Protein AF-A0A9E2LR96-F1 (afdb_monomer)

Solvent-accessible surface area (backbone atoms only — not comparable to full-atom values): 6001 Å² total; per-residue (Å²): 120,61,74,66,55,52,58,52,49,54,48,60,38,42,43,57,34,42,75,71,52,59,30,42,76,40,77,92,37,68,87,39,92,53,40,48,30,37,30,25,75,93,46,71,47,37,32,36,44,36,32,42,76,96,44,61,78,68,29,31,32,37,38,52,46,46,84,73,55,58,79,79,78,53,73,86,64,86,42,66,51,70,78,34,44,63,70,59,51,49,52,52,50,30,68,75,62,68,60,68,81,66,61,130

Sequence (104 aa):
MNKYRSIDLLLQYLARSIARGDIAVADRWLDDEQAIGFYKPAAPELSAYVSIHGQPPGQYDVDLEYPALDDNDVGNIPTKSENIGIEHLIDLLVMHFDLHDIAG

Structure (mmCIF, N/CA/C/O backbone):
data_AF-A0A9E2LR96-F1
#
_entry.id   AF-A0A9E2LR96-F1
#
loop_
_atom_site.group_PDB
_atom_site.id
_atom_site.type_symbol
_atom_site.label_atom_id
_atom_site.label_alt_id
_atom_site.label_comp_id
_atom_site.label_asym_id
_atom_site.label_entity_id
_atom_site.label_seq_id
_atom_site.pdbx_PDB_ins_code
_atom_site.Cartn_x
_atom_site.Cartn_y
_atom_site.Cartn_z
_atom_site.occupancy
_atom_site.B_iso_or_equiv
_atom_site.auth_seq_id
_atom_site.auth_comp_id
_atom_site.auth_asym_id
_atom_site.auth_atom_id
_atom_site.pdbx_PDB_model_num
ATOM 1 N N . MET A 1 1 ? -14.548 -1.285 14.584 1.00 49.72 1 MET A N 1
ATOM 2 C CA . MET A 1 1 ? -14.385 -2.003 13.299 1.00 49.72 1 MET A CA 1
ATOM 3 C C . MET A 1 1 ? -13.618 -3.286 13.598 1.00 49.72 1 MET A C 1
ATOM 5 O O . MET A 1 1 ? -12.732 -3.221 14.436 1.00 49.72 1 MET A O 1
ATOM 9 N N . ASN A 1 2 ? -13.988 -4.441 13.039 1.00 56.44 2 ASN A N 1
ATOM 10 C CA . ASN A 1 2 ? -13.257 -5.693 13.294 1.00 56.44 2 ASN A CA 1
ATOM 11 C C . ASN A 1 2 ? -11.956 -5.692 12.469 1.00 56.44 2 ASN A C 1
ATOM 13 O O . ASN A 1 2 ? -12.026 -5.295 11.311 1.00 56.44 2 ASN A O 1
ATOM 17 N N . L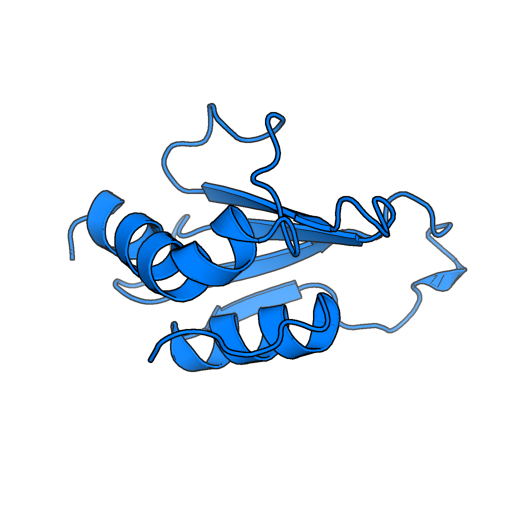YS A 1 3 ? -10.814 -6.104 13.035 1.00 54.91 3 LYS A N 1
ATOM 18 C CA . LYS A 1 3 ? -9.467 -6.026 12.423 1.00 54.91 3 LYS A CA 1
ATOM 19 C C . LYS A 1 3 ? -9.402 -6.559 10.981 1.00 54.91 3 LYS A C 1
ATOM 21 O O . LYS A 1 3 ? -8.893 -5.881 10.096 1.00 54.91 3 LYS A O 1
ATOM 26 N N . TYR A 1 4 ? -10.063 -7.691 10.732 1.00 69.31 4 TYR A N 1
ATOM 27 C CA . TYR A 1 4 ? -10.188 -8.304 9.407 1.00 69.31 4 TYR A CA 1
ATOM 28 C C . TYR A 1 4 ? -10.860 -7.376 8.392 1.00 69.31 4 TYR A C 1
ATOM 30 O O . TYR A 1 4 ? -10.413 -7.285 7.263 1.00 69.31 4 TYR A O 1
ATOM 38 N N . ARG A 1 5 ? -11.847 -6.570 8.810 1.00 80.44 5 ARG A N 1
ATOM 39 C CA . ARG A 1 5 ? -12.551 -5.661 7.894 1.00 80.44 5 ARG A CA 1
ATOM 40 C C . ARG A 1 5 ? -11.665 -4.561 7.320 1.00 80.44 5 ARG A C 1
ATOM 42 O O . ARG A 1 5 ? -11.975 -4.105 6.231 1.00 80.44 5 ARG A O 1
ATOM 49 N N . SER A 1 6 ? -10.639 -4.098 8.037 1.00 86.44 6 SER A N 1
ATOM 50 C CA . SER A 1 6 ? -9.762 -3.034 7.527 1.00 86.44 6 SER A CA 1
ATOM 51 C C . SER A 1 6 ? -8.858 -3.568 6.413 1.00 86.44 6 SER A C 1
ATOM 53 O O . SER A 1 6 ? -8.854 -3.032 5.309 1.00 86.44 6 SER A O 1
ATOM 55 N N . ILE A 1 7 ? -8.164 -4.681 6.666 1.00 89.06 7 ILE A N 1
ATOM 56 C CA . ILE A 1 7 ? -7.316 -5.328 5.656 1.00 89.06 7 ILE A CA 1
ATOM 57 C C . ILE A 1 7 ? -8.162 -5.880 4.498 1.00 89.06 7 ILE A C 1
ATOM 59 O O . ILE A 1 7 ? -7.806 -5.680 3.340 1.00 89.06 7 ILE A O 1
ATOM 63 N N . ASP A 1 8 ? -9.328 -6.473 4.776 1.00 89.06 8 ASP A N 1
ATOM 64 C CA . ASP A 1 8 ? -10.265 -6.919 3.735 1.00 89.06 8 ASP A CA 1
ATOM 65 C C . ASP A 1 8 ? -10.736 -5.755 2.859 1.00 89.06 8 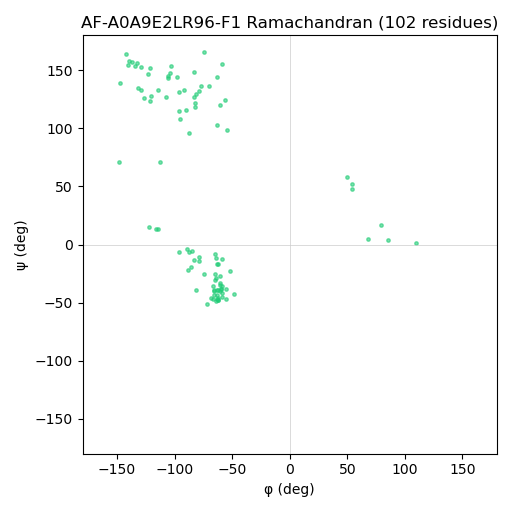ASP A C 1
ATOM 67 O O . ASP A 1 8 ? -10.925 -5.920 1.654 1.00 89.06 8 ASP A O 1
ATOM 71 N N . LEU A 1 9 ? -10.976 -4.578 3.444 1.00 90.25 9 LEU A N 1
ATOM 72 C CA . LEU A 1 9 ? -11.384 -3.399 2.687 1.00 90.25 9 LEU A CA 1
ATOM 73 C C . LEU A 1 9 ? -10.245 -2.931 1.780 1.00 90.25 9 LEU A C 1
ATOM 75 O O . LEU A 1 9 ? -10.471 -2.728 0.593 1.00 90.25 9 LEU A O 1
ATOM 79 N N . LEU A 1 10 ? -9.021 -2.842 2.302 1.00 91.25 10 LEU A N 1
ATOM 80 C CA . LEU A 1 10 ? -7.835 -2.531 1.502 1.00 91.25 10 LEU A CA 1
ATOM 81 C C . LEU A 1 10 ? -7.666 -3.509 0.328 1.00 91.25 10 LEU A C 1
ATOM 83 O O . LEU A 1 10 ? -7.489 -3.088 -0.815 1.00 91.25 10 LEU A O 1
ATOM 87 N N . LEU A 1 11 ? -7.792 -4.812 0.587 1.00 91.50 11 LEU A N 1
ATOM 88 C CA . LEU A 1 11 ? -7.731 -5.843 -0.447 1.00 91.50 11 LEU A CA 1
ATOM 89 C C . LEU A 1 11 ? -8.827 -5.682 -1.505 1.00 91.50 11 LEU A C 1
ATOM 91 O O . LEU A 1 11 ? -8.568 -5.933 -2.678 1.00 91.50 11 LEU A O 1
ATOM 95 N N . GLN A 1 12 ? -10.028 -5.233 -1.131 1.00 92.44 12 GLN A N 1
ATOM 96 C CA . GLN A 1 12 ? -11.105 -4.958 -2.087 1.00 92.44 12 GLN A CA 1
ATOM 97 C C . GLN A 1 12 ? -10.763 -3.798 -3.030 1.00 92.44 12 GLN A C 1
ATOM 99 O O . GLN A 1 12 ? -10.962 -3.939 -4.237 1.00 92.44 12 GLN A O 1
ATOM 104 N N . TYR A 1 13 ? -10.198 -2.698 -2.517 1.00 91.62 13 TYR A N 1
ATOM 105 C CA . TYR A 1 13 ? -9.733 -1.580 -3.353 1.00 91.62 13 TYR A CA 1
ATOM 106 C C . TYR A 1 13 ? -8.638 -2.023 -4.337 1.00 91.62 13 TYR A C 1
ATOM 108 O O . TYR A 1 13 ? -8.642 -1.643 -5.510 1.00 91.62 13 TYR A O 1
ATOM 116 N N . LEU A 1 14 ? -7.723 -2.880 -3.877 1.00 91.81 14 LEU A N 1
ATOM 117 C CA . LEU A 1 14 ? -6.567 -3.344 -4.648 1.00 91.81 14 LEU A CA 1
ATOM 118 C C . LEU A 1 14 ? -6.838 -4.585 -5.509 1.00 91.81 14 LEU A C 1
ATOM 120 O O . LEU A 1 14 ? -5.985 -4.969 -6.310 1.00 91.81 14 LEU A O 1
ATOM 124 N N . ALA A 1 15 ? -8.016 -5.204 -5.398 1.00 92.06 15 ALA A N 1
ATOM 125 C CA . ALA A 1 15 ? -8.321 -6.494 -6.017 1.00 92.06 15 ALA A CA 1
ATOM 126 C C . ALA A 1 15 ? -8.084 -6.506 -7.534 1.00 92.06 15 ALA A C 1
ATOM 128 O O . ALA A 1 15 ? -7.588 -7.492 -8.076 1.00 92.06 15 ALA A O 1
ATOM 129 N N . ARG A 1 16 ? -8.411 -5.407 -8.229 1.00 90.38 16 ARG A N 1
ATOM 130 C CA . ARG A 1 16 ? -8.179 -5.293 -9.678 1.00 90.38 16 ARG A CA 1
ATOM 131 C C . ARG A 1 16 ? -6.693 -5.234 -10.017 1.00 90.38 16 ARG A C 1
ATOM 133 O O . ARG A 1 16 ? -6.262 -5.958 -10.908 1.00 90.38 16 ARG A O 1
ATOM 140 N N . SER A 1 17 ? -5.925 -4.419 -9.299 1.00 91.12 17 SER A N 1
ATOM 141 C CA . SER A 1 17 ? -4.477 -4.296 -9.490 1.00 91.12 17 SER A CA 1
ATOM 142 C C . SER A 1 17 ? -3.758 -5.614 -9.201 1.00 91.12 17 SER A C 1
ATOM 144 O O . SER A 1 17 ? -2.880 -6.016 -9.960 1.00 91.12 17 SER A O 1
ATOM 146 N N . ILE A 1 18 ? -4.200 -6.342 -8.169 1.00 91.75 18 ILE A N 1
ATOM 147 C CA . ILE A 1 18 ? -3.707 -7.690 -7.860 1.00 91.75 18 ILE A CA 1
ATOM 148 C C . ILE A 1 18 ? -4.049 -8.666 -8.994 1.00 91.75 18 ILE A C 1
ATOM 150 O O . ILE A 1 18 ? -3.177 -9.377 -9.485 1.00 91.75 18 ILE A O 1
ATOM 154 N N . ALA A 1 19 ? -5.301 -8.683 -9.463 1.00 90.75 19 ALA A N 1
ATOM 155 C CA . ALA A 1 19 ? -5.740 -9.598 -10.519 1.00 90.75 19 ALA A CA 1
ATOM 156 C C . ALA A 1 19 ? -5.033 -9.367 -11.868 1.00 90.75 19 ALA A C 1
ATOM 158 O O . ALA A 1 19 ? -4.880 -10.308 -12.646 1.00 90.75 19 ALA A O 1
ATOM 159 N N . ARG A 1 20 ? -4.603 -8.132 -12.153 1.00 90.06 20 ARG A N 1
ATOM 160 C CA . ARG A 1 20 ? -3.821 -7.788 -13.352 1.00 90.06 20 ARG A CA 1
ATOM 161 C C . ARG A 1 20 ? -2.322 -8.058 -13.201 1.00 90.06 20 ARG A C 1
ATOM 163 O O . ARG A 1 20 ? -1.619 -8.070 -14.206 1.00 90.06 20 ARG A O 1
ATOM 170 N N . GLY A 1 21 ? -1.847 -8.304 -11.980 1.00 89.62 21 GLY A N 1
ATOM 171 C CA . GLY A 1 21 ? -0.428 -8.495 -11.687 1.00 89.62 21 GLY A CA 1
ATOM 172 C C . GLY A 1 21 ? 0.36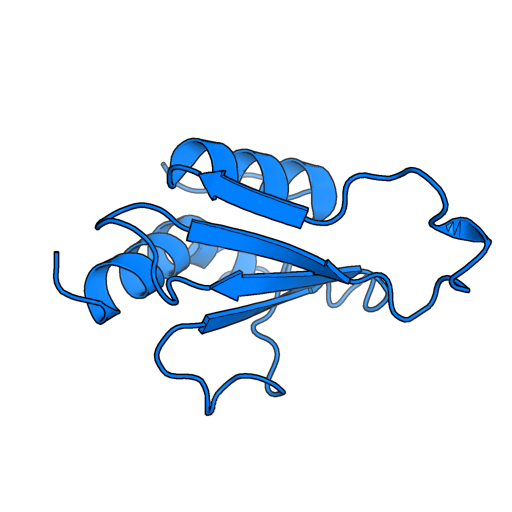9 -7.193 -11.585 1.00 89.62 21 GLY A C 1
ATOM 173 O O . GLY A 1 21 ? 1.596 -7.241 -11.639 1.00 89.62 21 GLY A O 1
ATOM 174 N N . ASP A 1 22 ? -0.302 -6.047 -11.420 1.00 91.12 22 ASP A N 1
ATOM 175 C CA . ASP A 1 22 ? 0.360 -4.752 -11.201 1.00 91.12 22 ASP A CA 1
ATOM 176 C C . ASP A 1 22 ? 1.080 -4.746 -9.839 1.00 91.12 22 ASP A C 1
ATOM 178 O O . ASP A 1 22 ? 2.176 -4.204 -9.696 1.00 91.12 22 ASP A O 1
ATOM 182 N N . ILE A 1 23 ? 0.469 -5.412 -8.853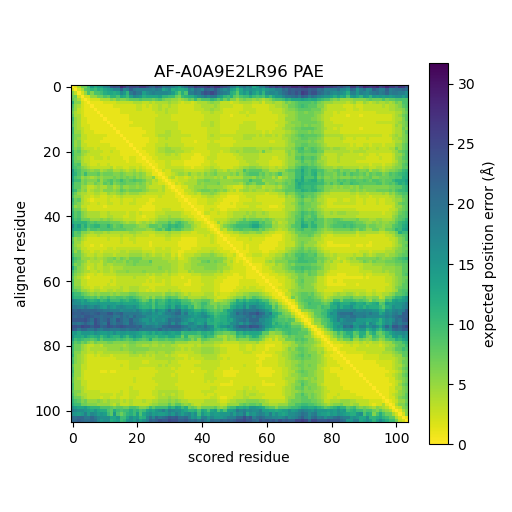 1.00 92.19 23 ILE A N 1
ATOM 183 C CA . ILE A 1 23 ? 1.007 -5.682 -7.515 1.00 92.19 23 ILE A CA 1
ATOM 184 C C . ILE A 1 23 ? 0.709 -7.119 -7.102 1.00 92.19 23 ILE A C 1
ATOM 186 O O . ILE A 1 23 ? -0.245 -7.734 -7.575 1.00 92.19 23 ILE A O 1
ATOM 190 N N . ALA A 1 24 ? 1.502 -7.639 -6.175 1.00 92.00 24 ALA A N 1
ATOM 191 C CA . ALA A 1 24 ? 1.288 -8.935 -5.550 1.00 92.00 24 ALA A CA 1
ATOM 192 C C . ALA A 1 24 ? 1.421 -8.830 -4.028 1.00 92.00 24 ALA A C 1
ATOM 194 O O . ALA A 1 24 ? 2.066 -7.916 -3.512 1.00 92.00 24 ALA A O 1
ATOM 195 N N . VAL A 1 25 ? 0.794 -9.768 -3.316 1.00 91.00 25 VAL A N 1
ATOM 196 C CA . VAL A 1 25 ? 0.916 -9.876 -1.859 1.00 91.00 25 VAL A CA 1
ATOM 197 C C . VAL A 1 25 ? 2.244 -10.549 -1.527 1.00 91.00 25 VAL A C 1
ATOM 199 O O . VAL A 1 25 ? 2.584 -11.566 -2.126 1.00 91.00 25 VAL A O 1
ATOM 202 N N . ALA A 1 26 ? 3.006 -9.979 -0.597 1.00 88.50 26 ALA A N 1
ATOM 203 C CA . ALA A 1 26 ? 4.296 -10.529 -0.200 1.00 88.50 26 ALA A CA 1
ATOM 204 C C . ALA A 1 26 ? 4.131 -11.647 0.843 1.00 88.50 26 ALA A C 1
ATOM 206 O O . ALA A 1 26 ? 3.569 -11.423 1.915 1.00 88.50 26 ALA A O 1
ATOM 207 N N . ASP A 1 27 ? 4.712 -12.820 0.572 1.00 84.38 27 ASP A N 1
ATOM 208 C CA . ASP A 1 27 ? 4.603 -13.992 1.455 1.00 84.38 27 ASP A CA 1
ATOM 209 C C . ASP A 1 27 ? 5.261 -13.788 2.832 1.00 84.38 27 ASP A C 1
ATOM 211 O O . ASP A 1 27 ? 4.873 -14.409 3.821 1.00 84.38 27 ASP A O 1
ATOM 215 N N . ARG A 1 28 ? 6.250 -12.887 2.917 1.00 80.81 28 ARG A N 1
ATOM 216 C CA . ARG A 1 28 ? 7.094 -12.675 4.107 1.00 80.81 28 ARG A CA 1
ATOM 217 C C . ARG A 1 28 ? 6.351 -12.181 5.355 1.00 80.81 28 ARG A C 1
ATOM 219 O O . ARG A 1 28 ? 6.907 -12.266 6.444 1.00 80.81 28 ARG A O 1
ATOM 226 N N . TRP A 1 29 ? 5.130 -11.669 5.200 1.00 82.12 29 TRP A N 1
ATOM 227 C CA . TRP A 1 29 ? 4.313 -11.150 6.303 1.00 82.12 29 TRP A CA 1
ATOM 228 C C . TRP A 1 29 ? 2.950 -11.841 6.430 1.00 82.12 29 TRP A C 1
ATOM 230 O O . TRP A 1 29 ? 2.081 -11.336 7.130 1.00 82.12 29 TRP A O 1
ATOM 240 N N . LEU A 1 30 ? 2.747 -12.996 5.784 1.00 76.56 30 LEU A N 1
ATOM 241 C CA . LEU A 1 30 ? 1.471 -13.725 5.845 1.00 76.56 30 LEU A CA 1
ATOM 242 C C . LEU A 1 30 ? 1.078 -14.167 7.263 1.00 76.56 30 LEU A C 1
ATOM 244 O O . LEU A 1 30 ? -0.110 -14.298 7.548 1.00 76.56 30 LEU A O 1
ATOM 248 N N . ASP A 1 31 ? 2.059 -14.381 8.143 1.00 81.38 31 ASP A N 1
ATOM 249 C CA . ASP A 1 31 ? 1.826 -14.773 9.538 1.00 81.38 31 ASP A CA 1
ATOM 250 C C . ASP A 1 31 ? 1.424 -13.588 10.439 1.00 81.38 31 ASP A C 1
ATOM 252 O O . ASP A 1 31 ? 1.001 -13.788 11.581 1.00 81.38 31 ASP A O 1
ATOM 256 N N . ASP A 1 32 ? 1.541 -12.347 9.954 1.00 84.69 32 ASP A N 1
ATOM 257 C CA . ASP A 1 32 ? 1.102 -11.162 10.685 1.00 84.69 32 ASP A CA 1
ATOM 258 C C . ASP A 1 32 ? -0.380 -10.881 10.406 1.00 84.69 32 ASP A C 1
ATOM 260 O O . ASP A 1 32 ? -0.747 -10.217 9.442 1.00 84.69 32 ASP A O 1
ATOM 264 N N . GLU A 1 33 ? -1.259 -11.354 11.293 1.00 83.50 33 GLU A N 1
ATOM 265 C CA . GLU A 1 33 ? -2.714 -11.176 11.157 1.00 83.50 33 GLU A CA 1
ATOM 266 C C . GLU A 1 33 ? -3.189 -9.709 11.100 1.00 83.50 33 GLU A C 1
ATOM 268 O O . GLU A 1 33 ? -4.369 -9.452 10.843 1.00 83.50 33 GLU A O 1
ATOM 273 N N . GLN A 1 34 ? -2.326 -8.747 11.432 1.00 88.31 34 GLN A N 1
ATOM 274 C CA . GLN A 1 34 ? -2.638 -7.317 11.459 1.00 88.31 34 GLN A CA 1
ATOM 275 C C . GLN A 1 34 ? -1.820 -6.525 10.443 1.00 88.31 34 GLN A C 1
ATOM 277 O O . GLN A 1 34 ? -1.815 -5.291 10.491 1.00 88.31 34 GLN A O 1
ATOM 282 N N . ALA A 1 35 ? -1.167 -7.210 9.512 1.00 91.25 35 ALA A N 1
ATOM 283 C CA . ALA A 1 35 ? -0.447 -6.561 8.447 1.00 91.25 35 ALA A CA 1
ATOM 284 C C . ALA A 1 35 ? -0.577 -7.302 7.125 1.00 91.25 35 ALA A C 1
ATOM 286 O O . ALA A 1 35 ? -1.004 -8.451 7.041 1.00 91.25 35 ALA A O 1
ATOM 287 N N . ILE A 1 36 ? -0.225 -6.601 6.061 1.00 91.75 36 ILE A N 1
ATOM 288 C CA . ILE A 1 36 ? -0.136 -7.169 4.733 1.00 91.75 36 ILE A CA 1
ATOM 289 C C . ILE A 1 36 ? 0.967 -6.471 3.957 1.00 91.75 36 ILE A C 1
ATOM 291 O O . ILE A 1 36 ? 1.140 -5.254 4.023 1.00 91.75 36 ILE A O 1
ATOM 295 N N . GLY A 1 37 ? 1.717 -7.270 3.211 1.00 92.94 37 GLY A N 1
ATOM 296 C CA . GLY A 1 37 ? 2.723 -6.768 2.300 1.00 92.94 37 GLY A CA 1
ATOM 297 C C . GLY A 1 37 ? 2.251 -6.675 0.877 1.00 92.94 37 GLY A C 1
ATOM 298 O O . GLY A 1 37 ? 1.613 -7.608 0.394 1.00 92.94 37 GLY A O 1
ATOM 299 N N . PHE A 1 38 ? 2.701 -5.648 0.173 1.00 92.50 38 PHE A N 1
ATOM 300 C CA . PHE A 1 38 ? 2.596 -5.561 -1.275 1.00 92.50 38 PHE A CA 1
ATOM 301 C C . PHE A 1 38 ? 3.971 -5.365 -1.899 1.00 92.50 38 PHE A C 1
ATOM 303 O O . PHE A 1 38 ? 4.835 -4.709 -1.324 1.00 92.50 38 PHE A O 1
ATOM 310 N N . TYR A 1 39 ? 4.178 -5.921 -3.085 1.00 92.06 39 TYR A N 1
ATOM 311 C CA . TYR A 1 39 ? 5.354 -5.646 -3.906 1.00 92.06 39 TYR A CA 1
ATOM 312 C C . TYR A 1 39 ? 4.956 -5.535 -5.377 1.00 92.06 39 TYR A C 1
ATOM 314 O O . TYR A 1 39 ? 3.915 -6.061 -5.784 1.00 92.06 39 TYR A O 1
ATOM 322 N N . LYS A 1 40 ? 5.780 -4.852 -6.180 1.00 89.50 40 LYS A N 1
ATOM 323 C CA . LYS A 1 40 ? 5.593 -4.761 -7.633 1.00 89.50 40 LYS A CA 1
ATOM 324 C C . LYS A 1 40 ? 6.338 -5.913 -8.309 1.00 89.50 40 LYS A C 1
ATOM 326 O O . LYS A 1 40 ? 7.565 -5.925 -8.265 1.00 89.50 40 LYS A O 1
ATOM 331 N N . PRO A 1 41 ? 5.670 -6.864 -8.987 1.00 88.06 41 PRO A N 1
ATOM 332 C CA . PRO A 1 41 ? 6.373 -7.969 -9.645 1.00 88.06 41 PRO A CA 1
ATOM 333 C C . PRO A 1 41 ? 7.366 -7.510 -10.721 1.00 88.06 41 PRO A C 1
ATOM 335 O O . PRO A 1 41 ? 8.408 -8.130 -10.905 1.00 88.06 41 PRO A O 1
ATOM 338 N N . ALA A 1 42 ? 7.052 -6.411 -11.414 1.00 85.50 42 ALA A N 1
ATOM 339 C CA . ALA A 1 42 ? 7.913 -5.821 -12.438 1.00 85.50 42 ALA A CA 1
ATOM 340 C C . ALA A 1 42 ? 9.084 -4.989 -11.873 1.00 85.50 42 ALA A C 1
ATOM 342 O O . ALA A 1 42 ? 9.992 -4.660 -12.630 1.00 85.50 42 ALA A O 1
ATOM 343 N N . ALA A 1 43 ? 9.043 -4.641 -10.583 1.00 80.50 43 ALA A N 1
ATOM 344 C CA . ALA A 1 43 ? 10.028 -3.810 -9.886 1.00 80.50 43 ALA A CA 1
ATOM 345 C C . ALA A 1 43 ? 10.121 -4.256 -8.407 1.00 80.50 43 ALA A C 1
ATOM 347 O O . ALA A 1 43 ? 9.601 -3.576 -7.515 1.00 80.50 43 ALA A O 1
ATOM 348 N N . PRO A 1 44 ? 10.694 -5.445 -8.133 1.00 73.06 44 PRO A N 1
ATOM 349 C CA . PRO A 1 44 ? 10.738 -6.039 -6.792 1.00 73.06 44 PRO A CA 1
ATOM 350 C C . PRO A 1 44 ? 11.548 -5.217 -5.777 1.00 73.06 44 PRO A C 1
ATOM 352 O O . PRO A 1 44 ? 11.483 -5.479 -4.578 1.00 73.06 44 PRO A O 1
ATOM 355 N N . GLU A 1 45 ? 12.293 -4.218 -6.243 1.00 79.31 45 GLU A N 1
ATOM 356 C CA . GLU A 1 45 ? 12.966 -3.205 -5.440 1.00 79.31 45 GLU A CA 1
ATOM 357 C C . GLU A 1 45 ? 12.025 -2.279 -4.664 1.00 79.31 45 GLU A C 1
ATOM 359 O O . GLU A 1 45 ? 12.522 -1.501 -3.861 1.00 79.31 45 GLU A O 1
ATOM 364 N N . LEU A 1 46 ? 10.708 -2.342 -4.883 1.00 85.12 46 LEU A N 1
ATOM 365 C CA . LEU A 1 46 ? 9.709 -1.606 -4.113 1.00 85.12 46 LEU A CA 1
ATOM 366 C C . LEU A 1 46 ? 8.722 -2.564 -3.447 1.00 85.12 46 LEU A C 1
ATOM 368 O O . LEU A 1 46 ? 8.052 -3.377 -4.096 1.00 85.12 46 LEU A O 1
ATOM 372 N N . SER A 1 47 ? 8.565 -2.388 -2.140 1.00 90.88 47 SER A N 1
ATOM 373 C CA . SER A 1 47 ? 7.564 -3.086 -1.346 1.00 90.88 47 SER A CA 1
ATOM 374 C C . SER A 1 47 ? 6.935 -2.169 -0.304 1.00 90.88 47 SER A C 1
ATOM 376 O O . SER A 1 47 ? 7.532 -1.182 0.106 1.00 90.88 47 SER A O 1
ATOM 378 N N . ALA A 1 48 ? 5.713 -2.483 0.106 1.00 93.19 48 ALA A N 1
ATOM 379 C CA . ALA A 1 48 ? 4.974 -1.757 1.122 1.00 93.19 48 ALA A CA 1
ATOM 380 C C . ALA A 1 48 ? 4.514 -2.728 2.200 1.00 93.19 48 ALA A C 1
ATOM 382 O O . ALA A 1 48 ? 3.845 -3.714 1.893 1.00 93.19 48 ALA A O 1
ATOM 383 N N . TYR A 1 49 ? 4.844 -2.433 3.448 1.00 93.81 49 TYR A N 1
ATOM 384 C CA . TYR A 1 49 ? 4.271 -3.073 4.620 1.00 93.81 49 TYR A CA 1
ATOM 385 C C . TYR A 1 49 ? 3.131 -2.203 5.136 1.00 93.81 49 TYR A C 1
ATOM 387 O O . 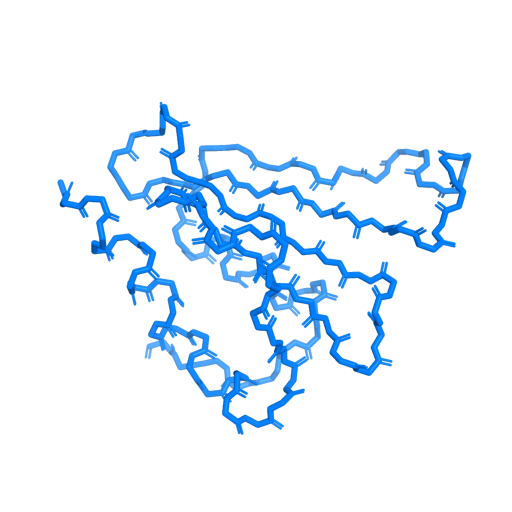TYR A 1 49 ? 3.367 -1.077 5.564 1.00 93.81 49 TYR A O 1
ATOM 395 N N . VAL A 1 50 ? 1.900 -2.704 5.091 1.00 94.06 50 VAL A N 1
ATOM 396 C CA . VAL A 1 50 ? 0.730 -2.007 5.633 1.00 94.06 50 VAL A CA 1
ATOM 397 C C . VAL A 1 50 ? 0.286 -2.701 6.908 1.00 94.06 50 VAL A C 1
ATOM 399 O O . VAL A 1 50 ? 0.020 -3.899 6.888 1.00 94.06 50 VAL A O 1
ATOM 402 N N . SER A 1 51 ? 0.154 -1.957 8.001 1.00 93.62 51 SER A N 1
ATOM 403 C CA . SER A 1 51 ? -0.194 -2.484 9.321 1.00 93.62 51 SER A CA 1
ATOM 404 C C . SER A 1 51 ? -1.356 -1.721 9.952 1.00 93.62 51 SER A C 1
ATOM 406 O O . SER A 1 51 ? -1.556 -0.534 9.705 1.00 93.62 51 SER A O 1
ATOM 408 N N . ILE A 1 52 ? -2.105 -2.402 10.816 1.00 92.25 52 ILE A N 1
ATOM 409 C CA . ILE A 1 52 ? -3.098 -1.790 11.713 1.00 92.25 52 ILE A CA 1
ATOM 410 C C . ILE A 1 52 ? -2.708 -1.934 13.194 1.00 92.25 52 ILE A C 1
ATOM 412 O O . ILE A 1 52 ? -3.538 -1.722 14.083 1.00 92.25 52 ILE A O 1
ATOM 416 N N . HIS A 1 53 ? -1.459 -2.315 13.486 1.00 89.00 53 HIS A N 1
ATOM 417 C CA . HIS A 1 53 ? -0.975 -2.529 14.852 1.00 89.00 53 HIS A CA 1
ATOM 418 C C . HIS A 1 53 ? -1.065 -1.250 15.681 1.00 89.00 53 HIS A C 1
ATOM 420 O O . HIS A 1 53 ? -0.447 -0.242 15.365 1.00 89.00 53 HIS A O 1
ATOM 426 N N . GLY A 1 54 ? -1.835 -1.292 16.771 1.00 86.88 54 GLY A N 1
ATOM 427 C CA . GLY A 1 54 ? -1.998 -0.139 17.663 1.00 86.88 54 GLY A CA 1
ATOM 428 C C . GLY A 1 54 ? -2.751 1.047 17.046 1.00 86.88 54 GLY A C 1
ATOM 429 O O . GLY A 1 54 ? -2.899 2.069 17.716 1.00 86.88 54 GLY A O 1
ATOM 430 N N . GLN A 1 55 ? -3.263 0.907 15.820 1.00 85.94 55 GLN A N 1
ATOM 431 C CA . GLN A 1 55 ? -3.935 1.984 15.107 1.00 85.94 55 GLN A CA 1
ATOM 432 C C . GLN A 1 55 ? -5.409 2.121 15.513 1.00 85.94 55 GLN A C 1
ATOM 434 O O . GLN A 1 55 ? -6.082 1.130 15.831 1.00 85.94 55 GLN A O 1
ATOM 439 N N . PRO A 1 56 ? -5.964 3.348 15.494 1.00 86.69 56 PRO A N 1
ATOM 440 C CA . PRO A 1 56 ? -7.398 3.543 15.638 1.00 86.69 56 PRO A CA 1
ATOM 441 C C . PRO A 1 56 ? -8.188 2.804 14.540 1.00 86.69 56 PRO A C 1
ATOM 443 O O . PRO A 1 56 ? -7.686 2.581 13.438 1.00 86.69 56 PRO A O 1
ATOM 446 N N . PRO A 1 57 ? -9.464 2.448 14.776 1.00 85.62 57 PRO A N 1
ATOM 447 C CA . PRO A 1 57 ? -10.274 1.781 13.762 1.00 85.62 57 PRO A CA 1
ATOM 448 C C . PRO A 1 57 ? -10.359 2.578 12.450 1.00 85.62 57 PRO A C 1
ATOM 450 O O . PRO A 1 57 ? -10.823 3.715 12.449 1.00 85.62 57 PRO A O 1
ATOM 453 N N . GLY A 1 58 ? -9.986 1.943 11.335 1.00 87.31 58 GLY A N 1
ATOM 454 C CA . GLY A 1 58 ? -10.003 2.554 9.998 1.00 87.31 58 GLY A CA 1
ATOM 455 C C . GLY A 1 58 ? -8.746 3.353 9.639 1.00 87.31 58 GLY A C 1
ATOM 456 O O . GLY A 1 58 ? -8.719 3.946 8.563 1.00 87.31 58 GLY A O 1
ATOM 457 N N . GLN A 1 59 ? -7.741 3.354 10.516 1.00 92.50 59 GLN A N 1
ATOM 458 C CA . GLN A 1 59 ? -6.421 3.927 10.274 1.00 92.50 59 GLN A CA 1
ATOM 459 C C . GLN A 1 59 ? -5.406 2.819 9.989 1.00 92.50 59 GLN A C 1
ATOM 461 O O . GLN A 1 59 ? -5.573 1.682 10.442 1.00 92.50 59 GLN A O 1
ATOM 466 N N . TYR A 1 60 ? -4.366 3.178 9.249 1.00 94.12 60 TYR A N 1
ATOM 467 C CA . TYR A 1 60 ? -3.291 2.296 8.823 1.00 94.12 60 TYR A CA 1
ATOM 468 C C . TYR A 1 60 ? -1.946 2.984 9.037 1.00 94.12 60 TYR A C 1
ATOM 470 O O . TYR A 1 60 ? -1.850 4.212 8.976 1.00 94.12 60 TYR A O 1
ATOM 478 N N . ASP A 1 61 ? -0.918 2.168 9.212 1.00 94.19 61 ASP A N 1
ATOM 479 C CA . ASP A 1 61 ? 0.469 2.551 8.997 1.00 94.19 61 ASP A CA 1
ATOM 480 C C . ASP A 1 61 ? 0.954 1.910 7.705 1.00 94.19 61 ASP A C 1
ATOM 482 O O . ASP A 1 61 ? 0.572 0.783 7.384 1.00 94.19 61 ASP A O 1
ATOM 486 N N . VAL A 1 62 ? 1.814 2.610 6.978 1.00 94.25 62 VAL A N 1
ATOM 487 C CA . VAL A 1 62 ? 2.508 2.077 5.811 1.00 94.25 62 VAL A CA 1
ATOM 488 C C . VAL A 1 62 ? 3.990 2.390 5.908 1.00 94.25 62 VAL A C 1
ATOM 490 O O . VAL A 1 62 ? 4.370 3.514 6.236 1.00 94.25 62 VAL A O 1
ATOM 493 N N . ASP A 1 63 ? 4.813 1.390 5.618 1.00 93.00 63 ASP A N 1
ATOM 494 C CA . ASP A 1 63 ? 6.255 1.526 5.452 1.00 93.00 63 ASP A CA 1
ATOM 495 C C . ASP A 1 63 ? 6.655 1.058 4.051 1.00 93.00 63 ASP A C 1
ATOM 497 O O . ASP A 1 63 ? 6.322 -0.055 3.637 1.00 93.00 63 ASP A O 1
ATOM 501 N N . LEU A 1 64 ? 7.315 1.931 3.300 1.00 90.19 64 LEU A N 1
ATOM 502 C CA . LEU A 1 64 ? 7.801 1.689 1.949 1.00 90.19 64 LEU A CA 1
ATOM 503 C C . LEU A 1 64 ? 9.257 1.241 2.015 1.00 90.19 64 LEU A C 1
ATOM 505 O O . LEU A 1 64 ? 10.170 2.027 2.255 1.00 90.19 64 LEU A O 1
ATOM 509 N N . GLU A 1 65 ? 9.482 -0.033 1.750 1.00 84.88 65 GLU A N 1
ATOM 510 C CA . GLU A 1 65 ? 10.809 -0.623 1.756 1.00 84.88 65 GLU A CA 1
ATOM 511 C C . GLU A 1 65 ? 11.378 -0.669 0.338 1.00 84.88 65 GLU A C 1
ATOM 513 O O . GLU A 1 65 ? 10.734 -1.182 -0.587 1.00 84.88 65 GLU A O 1
ATOM 518 N N . TYR A 1 66 ? 12.624 -0.203 0.205 1.00 81.25 66 TYR A N 1
ATOM 519 C CA . TYR A 1 66 ? 13.391 -0.221 -1.038 1.00 81.25 66 TYR A CA 1
ATOM 520 C C . TYR A 1 66 ? 14.594 -1.172 -0.936 1.00 81.25 66 TYR A C 1
ATOM 522 O O . TYR A 1 66 ? 15.730 -0.710 -0.859 1.00 81.25 66 TYR A O 1
ATOM 530 N N . PRO A 1 67 ? 14.395 -2.505 -0.903 1.00 67.56 67 PRO A N 1
ATOM 531 C CA . PRO A 1 67 ? 15.455 -3.467 -0.580 1.00 67.56 67 PRO A CA 1
ATOM 532 C C . PRO A 1 67 ? 16.648 -3.487 -1.548 1.00 67.56 67 PRO A C 1
ATOM 534 O O . PRO A 1 67 ? 17.67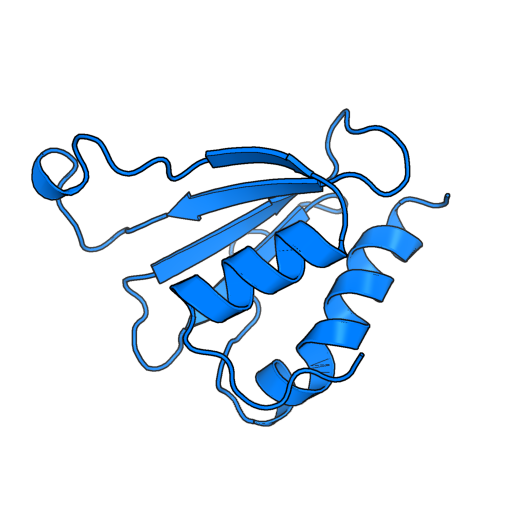7 -4.064 -1.210 1.00 67.56 67 PRO A O 1
ATOM 537 N N . ALA A 1 68 ? 16.517 -2.918 -2.752 1.00 66.38 68 ALA A N 1
ATOM 538 C CA . ALA A 1 68 ? 17.613 -2.842 -3.722 1.00 66.38 68 ALA A CA 1
ATOM 539 C C . ALA A 1 68 ? 18.377 -1.507 -3.699 1.00 66.38 68 ALA A C 1
ATOM 541 O O . ALA A 1 68 ? 19.370 -1.380 -4.413 1.00 66.38 68 ALA A O 1
ATOM 542 N N . LEU A 1 69 ? 17.913 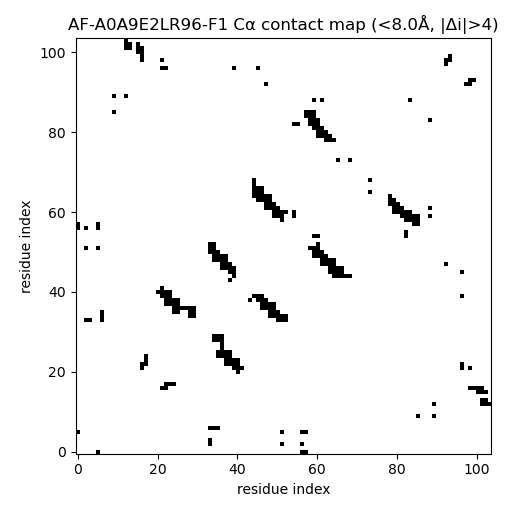-0.518 -2.931 1.00 65.25 69 LEU A N 1
ATOM 543 C CA . LEU A 1 69 ? 18.636 0.733 -2.726 1.00 65.25 69 LEU A CA 1
ATOM 544 C C . LEU A 1 69 ? 19.519 0.584 -1.487 1.00 65.25 69 LEU A C 1
ATOM 546 O O . LEU A 1 69 ? 19.058 0.114 -0.448 1.00 65.25 69 LEU A O 1
ATOM 550 N N . ASP A 1 70 ? 20.784 0.987 -1.593 1.00 62.12 70 ASP A N 1
ATOM 551 C CA . ASP A 1 70 ? 21.636 1.112 -0.414 1.00 62.12 70 ASP A CA 1
ATOM 552 C C . ASP A 1 70 ? 21.046 2.192 0.509 1.00 62.12 70 ASP A C 1
ATOM 554 O O . ASP A 1 70 ? 20.557 3.221 0.037 1.00 62.12 70 ASP A O 1
ATOM 558 N N . ASP A 1 71 ? 21.141 2.008 1.831 1.00 58.81 71 ASP A N 1
ATOM 559 C CA . ASP A 1 71 ? 20.616 2.951 2.843 1.00 58.81 71 ASP A CA 1
ATOM 560 C C . ASP A 1 71 ? 21.080 4.410 2.625 1.00 58.81 71 ASP A C 1
ATOM 562 O O . ASP A 1 71 ? 20.431 5.360 3.067 1.00 58.81 71 ASP A O 1
ATOM 566 N N . ASN A 1 72 ? 22.201 4.607 1.921 1.00 59.88 72 ASN A N 1
ATOM 567 C CA . ASN A 1 72 ? 22.735 5.923 1.573 1.00 59.88 72 ASN A CA 1
ATOM 568 C C . ASN A 1 72 ? 21.960 6.634 0.445 1.00 59.88 72 ASN A C 1
ATOM 570 O O . ASN A 1 72 ? 21.980 7.864 0.400 1.00 59.88 72 ASN A O 1
ATOM 574 N N . ASP A 1 73 ? 21.273 5.898 -0.433 1.00 60.28 73 ASP A N 1
ATOM 575 C CA . ASP A 1 73 ? 20.531 6.441 -1.582 1.00 60.28 73 ASP A CA 1
ATOM 576 C C . ASP A 1 73 ? 19.079 6.814 -1.235 1.00 60.28 73 ASP A C 1
ATOM 578 O O . ASP A 1 73 ? 18.478 7.663 -1.893 1.00 60.28 73 ASP A O 1
ATOM 582 N N . VAL A 1 74 ? 18.520 6.238 -0.164 1.00 60.53 74 VAL A N 1
ATOM 583 C CA . VAL A 1 74 ? 17.154 6.537 0.323 1.00 60.53 74 VAL A CA 1
ATOM 584 C C . VAL A 1 74 ? 17.128 7.767 1.248 1.00 60.53 74 VAL A C 1
ATOM 586 O O . VAL A 1 74 ? 16.064 8.244 1.651 1.00 60.53 74 VAL A O 1
ATOM 589 N N . GLY A 1 75 ? 18.302 8.314 1.584 1.00 52.88 75 GLY A N 1
ATOM 590 C CA . GLY A 1 75 ? 18.490 9.400 2.543 1.00 52.88 75 GLY A CA 1
ATOM 591 C C . GLY A 1 75 ? 17.652 10.643 2.225 1.00 52.88 75 GLY A C 1
ATOM 592 O O . GLY A 1 75 ? 18.072 11.486 1.435 1.00 52.88 75 GLY A O 1
ATOM 593 N N . ASN A 1 76 ? 16.506 10.760 2.913 1.00 56.97 76 ASN A N 1
ATOM 594 C CA . ASN A 1 76 ? 15.503 11.843 2.942 1.00 56.97 76 ASN A CA 1
ATOM 595 C C . ASN A 1 76 ? 14.140 11.554 2.291 1.00 56.97 76 ASN A C 1
ATOM 597 O O . ASN A 1 76 ? 13.288 12.444 2.322 1.00 56.97 76 ASN A O 1
ATOM 601 N N . ILE A 1 77 ? 13.876 10.363 1.747 1.00 62.75 77 ILE A N 1
ATOM 602 C CA . ILE A 1 77 ? 12.516 10.029 1.293 1.00 62.75 77 ILE A CA 1
ATOM 603 C C . ILE A 1 77 ? 11.702 9.571 2.512 1.00 62.75 77 ILE A C 1
ATOM 605 O O . ILE A 1 77 ? 12.109 8.615 3.172 1.00 62.75 77 ILE A O 1
ATOM 609 N N . PRO A 1 78 ? 10.568 10.218 2.851 1.00 67.06 78 PRO A N 1
ATOM 610 C CA . PRO A 1 78 ? 9.667 9.700 3.871 1.00 67.06 78 PRO A CA 1
ATOM 611 C C . PRO A 1 78 ? 9.109 8.359 3.389 1.00 67.06 78 PRO A C 1
ATOM 613 O O . PRO A 1 78 ? 8.245 8.316 2.517 1.00 67.06 78 PRO A O 1
ATOM 616 N N . THR A 1 79 ? 9.636 7.261 3.920 1.00 82.50 79 THR A N 1
ATOM 617 C CA . THR A 1 79 ? 9.170 5.910 3.586 1.00 82.50 79 THR A CA 1
ATOM 618 C C . THR A 1 79 ? 7.994 5.478 4.445 1.00 82.50 79 THR A C 1
ATOM 620 O O . THR A 1 79 ? 7.239 4.596 4.058 1.00 82.50 79 THR A O 1
ATOM 623 N N . LYS A 1 80 ? 7.804 6.134 5.592 1.00 89.00 80 LYS A N 1
ATOM 624 C CA . LYS A 1 80 ? 6.813 5.756 6.587 1.00 89.00 80 LYS A CA 1
ATOM 625 C C . LYS A 1 80 ? 5.731 6.817 6.733 1.00 89.00 80 LYS A C 1
ATOM 627 O O . LYS A 1 80 ? 6.030 8.002 6.881 1.00 89.00 80 LYS A O 1
ATOM 632 N N . SER A 1 81 ? 4.477 6.382 6.733 1.00 91.88 81 SER A N 1
ATOM 633 C CA . SER A 1 81 ? 3.312 7.196 7.088 1.00 91.88 81 SER A CA 1
ATOM 634 C C . SER A 1 81 ? 2.474 6.452 8.117 1.00 91.88 81 SER A C 1
ATOM 636 O O . SER A 1 81 ? 2.209 5.264 7.957 1.00 91.88 81 SER A O 1
ATOM 638 N N . GLU A 1 82 ? 2.068 7.147 9.175 1.00 92.75 82 GLU A N 1
ATOM 639 C CA . GLU A 1 82 ? 1.342 6.559 10.304 1.00 92.75 82 GLU A CA 1
ATOM 640 C C . GLU A 1 82 ? -0.012 7.236 10.496 1.00 92.75 82 GLU A C 1
ATOM 642 O O . GLU A 1 82 ? -0.160 8.429 10.209 1.00 92.75 82 GLU A O 1
ATOM 647 N N . ASN A 1 83 ? -0.983 6.495 11.034 1.00 92.19 83 ASN A N 1
ATOM 648 C CA . ASN A 1 83 ? -2.321 7.001 11.354 1.00 92.19 83 ASN A CA 1
ATOM 649 C C . ASN A 1 83 ? -3.012 7.673 10.145 1.00 92.19 83 ASN A C 1
ATOM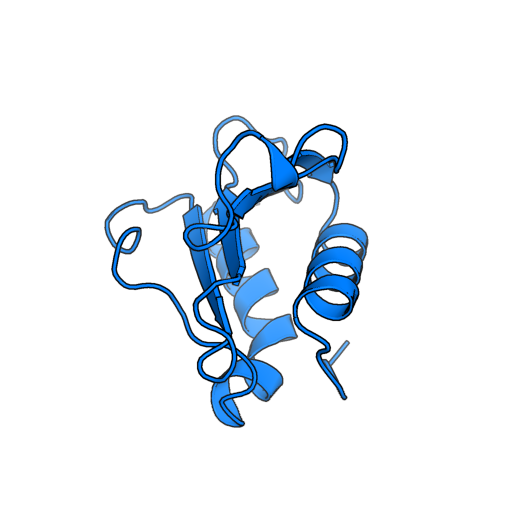 651 O O . ASN A 1 83 ? -3.538 8.790 10.239 1.00 92.19 83 ASN A O 1
ATOM 655 N N . ILE A 1 84 ? -2.973 6.995 8.993 1.00 94.38 84 ILE A N 1
ATOM 656 C CA . ILE A 1 84 ? -3.601 7.458 7.751 1.00 94.38 84 ILE A CA 1
ATOM 657 C C . ILE A 1 84 ? -4.870 6.672 7.420 1.00 94.38 84 ILE A C 1
ATOM 659 O O . ILE A 1 84 ? -4.959 5.462 7.630 1.00 94.38 84 ILE A O 1
ATOM 663 N N . GLY A 1 85 ? -5.865 7.374 6.875 1.00 93.81 85 GLY A N 1
ATOM 664 C CA . GLY A 1 85 ? -7.109 6.764 6.415 1.00 93.81 85 GLY A CA 1
ATOM 665 C C . GLY A 1 85 ? -6.922 6.001 5.105 1.00 93.81 85 GLY A C 1
ATOM 666 O O . GLY A 1 85 ? -5.935 6.191 4.394 1.00 93.81 85 GLY A O 1
ATOM 667 N N . ILE A 1 86 ? -7.906 5.168 4.757 1.00 93.12 86 ILE A N 1
ATOM 668 C CA . ILE A 1 86 ? -7.812 4.294 3.579 1.00 93.12 86 ILE A CA 1
ATOM 669 C C . ILE A 1 86 ? -7.615 5.054 2.262 1.00 93.12 86 ILE A C 1
ATOM 671 O O . ILE A 1 86 ? -6.835 4.606 1.437 1.00 93.12 86 ILE A O 1
ATOM 675 N N . GLU A 1 87 ? -8.256 6.208 2.070 1.00 92.38 87 GLU A N 1
ATOM 676 C CA . GLU A 1 87 ? -8.113 6.992 0.832 1.00 92.38 87 GLU A CA 1
ATOM 677 C C . GLU A 1 87 ? -6.661 7.452 0.632 1.00 92.38 87 GLU A C 1
ATOM 679 O O . GLU A 1 87 ? -6.072 7.204 -0.414 1.00 92.38 87 GLU A O 1
ATOM 684 N N . HIS A 1 88 ? -6.041 8.004 1.680 1.00 94.00 88 HIS A N 1
ATOM 685 C CA . HIS A 1 88 ? -4.638 8.424 1.643 1.00 94.00 88 HIS A CA 1
ATOM 686 C C . HIS A 1 88 ? -3.693 7.222 1.477 1.00 94.00 88 HIS A C 1
ATOM 688 O O . HIS A 1 88 ? -2.732 7.287 0.715 1.00 94.00 88 HIS A O 1
ATOM 694 N N . LEU A 1 89 ? -3.976 6.096 2.139 1.00 93.81 89 LEU A N 1
ATOM 695 C CA . LEU A 1 89 ? -3.205 4.871 1.930 1.00 93.81 89 LEU A CA 1
ATOM 696 C C . LEU A 1 89 ? -3.247 4.427 0.459 1.00 93.81 89 LEU A C 1
ATOM 698 O O . LEU A 1 89 ? -2.212 4.089 -0.110 1.00 93.81 89 LEU A O 1
ATOM 702 N N . ILE A 1 90 ? -4.428 4.442 -0.161 1.00 93.31 90 ILE A N 1
ATOM 703 C CA . ILE A 1 90 ? -4.593 4.084 -1.571 1.00 93.31 90 ILE A CA 1
ATOM 704 C C . ILE A 1 90 ? -3.833 5.058 -2.475 1.00 93.31 90 ILE A C 1
ATOM 706 O O . ILE A 1 90 ? -3.123 4.597 -3.365 1.00 93.31 90 ILE A O 1
ATOM 710 N N . ASP A 1 91 ? -3.902 6.365 -2.220 1.00 91.00 91 ASP A N 1
ATOM 711 C CA . ASP A 1 91 ? -3.157 7.368 -2.989 1.00 91.00 91 ASP A CA 1
ATOM 712 C C . ASP A 1 91 ? -1.639 7.134 -2.928 1.00 91.00 91 ASP A C 1
ATOM 714 O O . ASP A 1 91 ? -0.958 7.212 -3.954 1.00 91.00 91 ASP A O 1
ATOM 718 N N . LEU A 1 92 ? -1.102 6.785 -1.752 1.00 91.31 92 LEU A N 1
ATOM 719 C CA . LEU A 1 92 ? 0.313 6.429 -1.599 1.00 91.31 92 LEU A CA 1
ATOM 720 C C . LEU A 1 92 ? 0.661 5.179 -2.409 1.00 91.31 92 LEU A C 1
ATOM 722 O O . LEU A 1 92 ? 1.642 5.173 -3.152 1.00 91.31 92 LEU A O 1
ATOM 726 N N . LEU A 1 93 ? -0.151 4.125 -2.316 1.00 91.69 93 LEU A N 1
ATOM 727 C CA . LEU A 1 93 ? 0.096 2.897 -3.070 1.00 91.69 93 LEU A CA 1
ATOM 728 C C . LEU A 1 93 ? 0.013 3.137 -4.583 1.00 91.69 93 LEU A C 1
ATOM 730 O O . LEU A 1 93 ? 0.841 2.631 -5.330 1.00 91.69 93 LEU A O 1
ATOM 734 N N . VAL A 1 94 ? -0.928 3.952 -5.051 1.00 91.44 94 VAL A N 1
ATOM 735 C CA . VAL A 1 94 ? -1.037 4.333 -6.467 1.00 91.44 94 VAL A CA 1
ATOM 736 C C . VAL A 1 94 ? 0.190 5.090 -6.931 1.00 91.44 94 VAL A C 1
ATOM 738 O O . VAL A 1 94 ? 0.745 4.757 -7.974 1.00 91.44 94 VAL A O 1
ATOM 741 N N . MET A 1 95 ? 0.620 6.080 -6.150 1.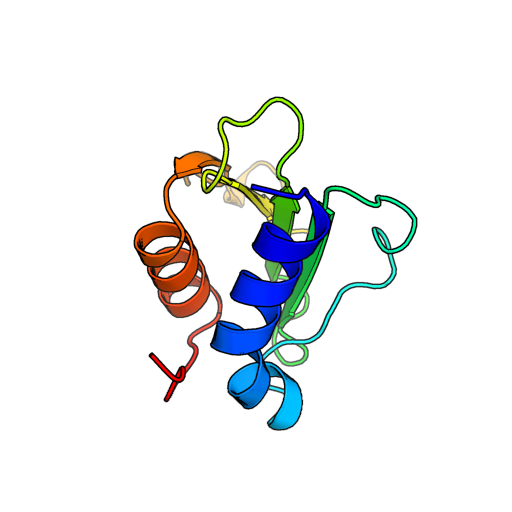00 89.19 95 MET A N 1
ATOM 742 C CA . MET A 1 95 ? 1.765 6.919 -6.476 1.00 89.19 95 MET A CA 1
ATOM 743 C C . MET A 1 95 ? 3.056 6.105 -6.556 1.00 89.19 95 MET A C 1
ATOM 745 O O . MET A 1 95 ? 3.823 6.270 -7.501 1.00 89.19 95 MET A O 1
ATOM 749 N N . HIS A 1 96 ? 3.296 5.224 -5.584 1.00 88.19 96 HIS A N 1
ATOM 750 C CA . HIS A 1 96 ? 4.546 4.473 -5.507 1.00 88.19 96 HIS A CA 1
ATOM 751 C C . HIS A 1 96 ? 4.561 3.249 -6.430 1.00 88.19 96 HIS A C 1
ATOM 753 O O . HIS A 1 96 ? 5.578 2.979 -7.066 1.00 88.19 96 HIS A O 1
ATOM 759 N N . PHE A 1 97 ? 3.447 2.522 -6.558 1.00 88.25 97 PHE A N 1
ATOM 760 C CA . PHE A 1 97 ? 3.377 1.329 -7.409 1.00 88.25 97 PHE A CA 1
ATOM 761 C C . PHE A 1 97 ? 2.963 1.624 -8.855 1.00 88.25 97 PHE A C 1
ATOM 763 O O . PHE A 1 97 ? 3.001 0.708 -9.679 1.00 88.25 97 PHE A O 1
ATOM 770 N N . ASP A 1 98 ? 2.638 2.877 -9.189 1.00 86.50 98 ASP A N 1
ATOM 771 C CA . ASP A 1 98 ? 2.129 3.294 -10.504 1.00 86.50 98 ASP A CA 1
ATOM 772 C C . ASP A 1 98 ? 0.892 2.470 -10.902 1.00 86.50 98 ASP A C 1
ATOM 774 O O . ASP A 1 98 ? 0.847 1.800 -11.935 1.00 86.50 98 ASP A O 1
ATOM 778 N N . LEU A 1 99 ? -0.091 2.422 -9.995 1.00 84.75 99 LEU A N 1
ATOM 779 C CA . LEU A 1 99 ? -1.318 1.650 -10.198 1.00 84.75 99 LEU A CA 1
ATOM 780 C C . LEU A 1 99 ? -2.298 2.438 -11.066 1.00 84.75 99 LEU A C 1
ATOM 782 O O . LEU A 1 99 ? -2.648 3.574 -10.758 1.00 84.75 99 LEU A O 1
ATOM 786 N N . HIS A 1 100 ? -2.823 1.803 -12.109 1.00 77.31 100 HIS A N 1
ATOM 787 C CA . HIS A 1 100 ? -3.884 2.372 -12.942 1.00 77.31 100 HIS A CA 1
ATOM 788 C C . HIS A 1 100 ? -5.237 1.719 -12.616 1.00 77.31 100 HIS A C 1
ATOM 790 O O . HIS A 1 100 ? -5.287 0.540 -12.282 1.00 77.31 100 HIS A O 1
ATOM 796 N N . ASP A 1 101 ? -6.353 2.448 -12.720 1.00 64.44 101 ASP A N 1
ATOM 797 C CA . ASP A 1 101 ? -7.716 1.899 -12.553 1.00 64.44 101 ASP A CA 1
ATOM 798 C C . ASP A 1 101 ? -7.929 1.051 -11.276 1.00 64.44 101 ASP A C 1
ATOM 800 O O . ASP A 1 101 ? -8.324 -0.124 -11.324 1.00 64.44 101 ASP A O 1
ATOM 804 N N . ILE A 1 102 ? -7.676 1.656 -10.116 1.00 63.69 102 ILE A N 1
ATOM 805 C CA . ILE A 1 102 ? -8.175 1.178 -8.816 1.00 63.69 102 ILE A CA 1
ATOM 806 C C . ILE A 1 102 ? -9.690 1.401 -8.734 1.00 63.69 102 ILE A C 1
ATOM 808 O O . ILE A 1 102 ? -10.201 2.440 -9.150 1.00 63.69 102 ILE A O 1
ATOM 812 N N . ALA A 1 103 ? -10.426 0.411 -8.229 1.00 55.50 103 ALA A N 1
ATOM 813 C CA . ALA A 1 103 ? -11.867 0.538 -8.041 1.00 55.50 103 ALA A CA 1
ATOM 814 C C . ALA A 1 103 ? -12.146 1.281 -6.729 1.00 55.50 103 ALA A C 1
ATOM 816 O O . ALA A 1 103 ? -11.760 0.790 -5.671 1.00 55.50 103 ALA A O 1
ATOM 817 N N . GLY A 1 104 ? -12.798 2.443 -6.824 1.00 51.53 104 GLY A N 1
ATOM 818 C CA . GLY A 1 104 ? -13.421 3.140 -5.696 1.00 51.53 104 GLY A CA 1
ATOM 819 C C . GLY A 1 104 ? -14.885 2.769 -5.540 1.00 51.53 104 GLY A C 1
ATOM 820 O O . GLY A 1 104 ? -15.561 2.628 -6.588 1.00 51.53 104 GLY A O 1
#

Radius of gyration: 13.18 Å; Cα contacts (8 Å, |Δi|>4): 163; chains: 1; bounding box: 37×27×31 Å

Foldseek 3Di:
DDLCVLVVVLCLQCVVCCVVQLKHWDPPCPVPSFWTKIAGPVQNQWMKIWGCVVADPQFIKIAIHRPPDDPVVCPPDPRIDGRDGSVVVVVVCCVRSVDDDGDD

Nearest PDB structures (foldseek):
  7qoo-assembly1_P  TM=3.939E-01  e=7.979E-01  Homo sapiens
  7nvr-assembly1_l  TM=4.577E-01  e=2.243E+00  Homo sapiens
  7ywx-assembly1_P  TM=3.404E-01  e=1.102E+00  Homo sapiens
  7yyh-assembly1_P  TM=4.892E-01  e=3.526E+00  Homo sapiens

Secondary structure (DSSP, 8-state):
--HHHHHHHHHHHHHHHHHHTSSEE-GGGTT-TTEEEEEETTEEEEEEEEE-TTPPTTEEEEEEE-TTS-TTTSTT---EEEEEEHHHHHHHHHHHHT------

Mean predicted aligned error: 6.02 Å

pLDDT: mean 83.46, std 12.28, range [49.72, 94.38]